Protein AF-A0A535LE20-F1 (afdb_monomer_lite)

Structure (mmCIF, N/CA/C/O backbone):
data_AF-A0A535LE20-F1
#
_entry.id   AF-A0A535LE20-F1
#
loop_
_atom_site.group_PDB
_atom_site.id
_atom_site.type_symbol
_atom_site.label_atom_id
_atom_site.label_alt_id
_atom_site.label_comp_id
_atom_site.label_asym_id
_atom_site.label_entity_id
_atom_site.label_seq_id
_atom_site.pdbx_PDB_ins_code
_atom_site.Cartn_x
_atom_site.Cartn_y
_atom_site.Cartn_z
_atom_site.occupancy
_atom_site.B_iso_or_equiv
_atom_site.auth_seq_id
_atom_site.auth_comp_id
_atom_site.auth_asym_id
_atom_site.auth_atom_id
_atom_site.pdbx_PDB_model_num
ATOM 1 N N . MET A 1 1 ? -88.426 9.313 170.757 1.00 38.84 1 MET A N 1
ATOM 2 C CA . MET A 1 1 ? -88.649 7.851 170.810 1.00 38.84 1 MET A CA 1
ATOM 3 C C . MET A 1 1 ? -88.582 7.301 169.389 1.00 38.84 1 MET A C 1
ATOM 5 O O . MET A 1 1 ? -89.099 7.958 168.497 1.00 38.84 1 MET A O 1
ATOM 9 N N . ARG A 1 2 ? -87.887 6.165 169.195 1.00 57.28 2 ARG A N 1
ATOM 10 C CA . ARG A 1 2 ? -87.874 5.323 167.970 1.00 57.28 2 ARG A CA 1
ATOM 11 C C . ARG A 1 2 ? -89.323 5.006 167.522 1.00 57.28 2 ARG A C 1
ATOM 13 O O . ARG A 1 2 ? -90.217 5.111 168.357 1.00 57.28 2 ARG A O 1
ATOM 20 N N . THR A 1 3 ? -89.623 4.626 166.268 1.00 53.16 3 THR A N 1
ATOM 21 C CA . THR A 1 3 ? -89.452 3.247 165.725 1.00 53.16 3 THR A CA 1
ATOM 22 C C . THR A 1 3 ? -89.874 3.190 164.221 1.00 53.16 3 THR A C 1
ATOM 24 O O . THR A 1 3 ? -90.905 3.757 163.885 1.00 53.16 3 THR A O 1
ATOM 27 N N . THR A 1 4 ? -89.050 2.529 163.369 1.00 54.44 4 THR A N 1
ATOM 28 C CA . THR A 1 4 ? -89.338 1.633 162.185 1.00 54.44 4 THR A CA 1
ATOM 29 C C . THR A 1 4 ? -90.244 2.081 161.010 1.00 54.44 4 THR A C 1
ATOM 31 O O . THR A 1 4 ? -91.417 2.341 161.226 1.00 54.44 4 THR A O 1
ATOM 34 N N . GLU A 1 5 ? -89.716 2.214 159.770 1.00 61.22 5 GLU A N 1
ATOM 35 C CA . GLU A 1 5 ? -89.730 1.247 158.610 1.00 61.22 5 GLU A CA 1
ATOM 36 C C . GLU A 1 5 ? -90.965 1.413 157.654 1.00 61.22 5 GLU A C 1
ATOM 38 O O . GLU A 1 5 ? -91.933 2.023 158.089 1.00 61.22 5 GLU A O 1
ATOM 43 N N . PRO A 1 6 ? -91.067 0.832 156.420 1.00 65.56 6 PRO A N 1
ATOM 44 C CA . PRO A 1 6 ? -90.104 0.701 155.298 1.00 65.56 6 PRO A CA 1
ATOM 45 C C . PRO A 1 6 ? -90.728 0.680 153.836 1.00 65.56 6 PRO A C 1
ATOM 47 O O . PRO A 1 6 ? -91.928 0.820 153.649 1.00 65.56 6 PRO A O 1
ATOM 50 N N . ILE A 1 7 ? -89.864 0.453 152.815 1.00 54.06 7 ILE A N 1
ATOM 51 C CA . ILE A 1 7 ? -89.982 -0.153 151.434 1.00 54.06 7 ILE A CA 1
ATOM 52 C C . ILE A 1 7 ? -91.018 0.292 150.361 1.00 54.06 7 ILE A C 1
ATOM 54 O O . ILE A 1 7 ? -92.209 0.060 150.510 1.00 54.06 7 ILE A O 1
ATOM 58 N N . HIS A 1 8 ? -90.495 0.660 149.170 1.00 47.12 8 HIS A N 1
ATOM 59 C CA . HIS A 1 8 ? -90.774 0.179 147.776 1.00 47.12 8 HIS A CA 1
ATOM 60 C C . HIS A 1 8 ? -90.546 1.357 146.807 1.00 47.12 8 HIS A C 1
ATOM 62 O O . HIS A 1 8 ? -91.098 2.424 147.008 1.00 47.12 8 HIS A O 1
ATOM 68 N N . GLY A 1 9 ? -89.711 1.339 145.767 1.00 53.16 9 GLY A N 1
ATOM 69 C CA . GLY A 1 9 ? -89.323 0.292 144.831 1.00 53.16 9 GLY A CA 1
ATOM 70 C C . GLY A 1 9 ? -89.733 0.782 143.439 1.00 53.16 9 GLY A C 1
ATOM 71 O O . GLY A 1 9 ? -90.920 0.969 143.227 1.00 53.16 9 GLY A O 1
ATOM 72 N N . TRP A 1 10 ? -88.804 0.982 142.494 1.00 47.50 10 TRP A N 1
ATOM 73 C CA . TRP A 1 10 ? -89.133 0.840 141.067 1.00 47.50 10 TRP A CA 1
ATOM 74 C C . TRP A 1 10 ? -87.910 0.700 140.155 1.00 47.50 10 TRP A C 1
ATOM 76 O O . TRP A 1 10 ? -87.046 1.566 140.045 1.00 47.50 10 TRP A O 1
ATOM 86 N N . ARG A 1 11 ? -87.881 -0.462 139.496 1.00 55.97 11 ARG A N 1
ATOM 87 C CA . ARG A 1 11 ? -87.013 -0.876 138.394 1.00 55.97 11 ARG A CA 1
ATOM 88 C C . ARG A 1 11 ? -87.606 -0.376 137.077 1.00 55.97 11 ARG A C 1
ATOM 90 O O . ARG A 1 11 ? -88.795 -0.552 136.852 1.00 55.97 11 ARG A O 1
ATOM 97 N N . GLY A 1 12 ? -86.735 0.022 136.147 1.00 55.25 12 GLY A N 1
ATOM 98 C CA . GLY A 1 12 ? -86.946 -0.275 134.726 1.00 55.25 12 GLY A CA 1
ATOM 99 C C . GLY A 1 12 ? -86.860 0.902 133.761 1.00 55.25 12 GLY A C 1
ATOM 100 O O . GLY A 1 12 ? -87.889 1.370 133.293 1.00 55.25 12 GLY A O 1
ATOM 101 N N . LYS A 1 13 ? -85.643 1.309 133.360 1.00 55.34 13 LYS A N 1
ATOM 102 C CA . LYS A 1 13 ? -85.443 2.041 132.090 1.00 55.34 13 LYS A CA 1
ATOM 103 C C . LYS A 1 13 ? -83.988 2.081 131.586 1.00 55.34 13 LYS A C 1
ATOM 105 O O . LYS A 1 13 ? -83.489 3.133 131.230 1.00 55.34 13 LYS A O 1
ATOM 110 N N . HIS A 1 14 ? -83.289 0.942 131.521 1.00 54.56 14 HIS A N 1
ATOM 111 C CA . HIS A 1 14 ? -81.917 0.897 130.961 1.00 54.56 14 HIS A CA 1
ATOM 112 C C . HIS A 1 14 ? -81.747 0.034 129.698 1.00 54.56 14 HIS A C 1
ATOM 114 O O . HIS A 1 14 ? -80.674 0.033 129.106 1.00 54.56 14 HIS A O 1
ATOM 120 N N . ARG A 1 15 ? -82.788 -0.671 129.227 1.00 57.47 15 ARG A N 1
ATOM 121 C CA . ARG A 1 15 ? -82.660 -1.613 128.095 1.00 57.47 15 ARG A CA 1
ATOM 122 C C . ARG A 1 15 ? -82.570 -0.952 126.713 1.00 57.47 15 ARG A C 1
ATOM 124 O O . ARG A 1 15 ? -81.945 -1.512 125.825 1.00 57.47 15 ARG A O 1
ATOM 131 N N . HIS A 1 16 ? -83.154 0.233 126.523 1.00 55.59 16 HIS A N 1
ATOM 132 C CA . HIS A 1 16 ? -83.147 0.905 125.213 1.00 55.59 16 HIS A CA 1
ATOM 133 C C . HIS A 1 16 ? -81.834 1.645 124.913 1.00 55.59 16 HIS A C 1
ATOM 135 O O . HIS A 1 16 ? -81.483 1.814 123.751 1.00 55.59 16 HIS A O 1
ATOM 141 N N . PHE A 1 17 ? -81.082 2.049 125.944 1.00 59.09 17 PHE A N 1
ATOM 142 C CA . PHE A 1 17 ? -79.843 2.814 125.765 1.00 59.09 17 PHE A CA 1
ATOM 143 C C . PHE A 1 17 ? -78.653 1.916 125.385 1.00 59.09 17 PHE A C 1
ATOM 145 O O . PHE A 1 17 ? -77.842 2.277 124.537 1.00 59.09 17 PHE A O 1
ATOM 152 N N . THR A 1 18 ? -78.579 0.703 125.943 1.00 63.75 18 THR A N 1
ATOM 153 C CA . THR A 1 18 ? -77.508 -0.261 125.635 1.00 63.75 18 THR A CA 1
ATOM 154 C C . THR A 1 18 ? -77.638 -0.868 124.235 1.00 63.75 18 THR A C 1
ATOM 156 O O . THR A 1 18 ? -76.626 -1.114 123.582 1.00 63.75 18 THR A O 1
ATOM 159 N N . LEU A 1 19 ? -78.867 -1.044 123.735 1.00 63.72 19 LEU A N 1
ATOM 160 C CA . LEU A 1 19 ? -79.122 -1.535 122.375 1.00 63.72 19 LEU A CA 1
ATOM 161 C C . LEU A 1 19 ? -78.643 -0.551 121.293 1.00 63.72 19 LEU A C 1
ATOM 163 O O . LEU A 1 19 ? -78.085 -0.981 120.287 1.00 63.72 19 LEU A O 1
ATOM 167 N N . SER A 1 20 ? -78.787 0.761 121.513 1.00 73.25 20 SER A N 1
ATOM 168 C CA . SER A 1 20 ? -78.329 1.776 120.552 1.00 73.25 20 SER A CA 1
ATOM 169 C C . SER A 1 20 ? -76.803 1.833 120.448 1.00 73.25 20 SER A C 1
ATOM 171 O O . SER A 1 20 ? -76.269 1.977 119.352 1.00 73.25 20 SER A O 1
ATOM 173 N N . ILE A 1 21 ? -76.091 1.698 121.571 1.00 75.00 21 ILE A N 1
ATOM 174 C CA . ILE A 1 21 ? -74.619 1.710 121.589 1.00 75.00 21 ILE A CA 1
ATOM 175 C C . ILE A 1 21 ? -74.068 0.459 120.893 1.00 75.00 21 ILE A C 1
ATOM 177 O O . ILE A 1 21 ? -73.129 0.551 120.104 1.00 75.00 21 ILE A O 1
ATOM 181 N N . MET A 1 22 ? -74.689 -0.702 121.121 1.00 76.88 22 MET A N 1
ATOM 182 C CA . MET A 1 22 ? -74.312 -1.937 120.432 1.00 76.88 22 MET A CA 1
ATOM 183 C C . MET A 1 22 ? -74.540 -1.846 118.921 1.00 76.88 22 MET A C 1
ATOM 185 O O . MET A 1 22 ? -73.688 -2.300 118.166 1.00 76.88 22 MET A O 1
ATOM 189 N N . ALA A 1 23 ? -75.621 -1.205 118.466 1.00 78.75 23 ALA A N 1
ATOM 190 C CA . ALA A 1 23 ? -75.869 -1.007 117.039 1.00 78.75 23 ALA A CA 1
ATOM 191 C C . ALA A 1 23 ? -74.793 -0.130 116.370 1.00 78.75 23 ALA A C 1
ATOM 193 O O . ALA A 1 23 ? -74.313 -0.474 115.292 1.00 78.75 23 ALA A O 1
ATOM 194 N N . VAL A 1 24 ? -74.351 0.952 117.022 1.00 82.19 24 VAL A N 1
ATOM 195 C CA . VAL A 1 24 ? -73.322 1.862 116.476 1.00 82.19 24 VAL A CA 1
ATOM 196 C C . VAL A 1 24 ? -71.963 1.174 116.305 1.00 82.19 24 VAL A C 1
ATOM 198 O O . VAL A 1 24 ? -71.226 1.517 115.387 1.00 82.19 24 VAL A O 1
ATOM 201 N N . VAL A 1 25 ? -71.639 0.183 117.141 1.00 83.88 25 VAL A N 1
ATOM 202 C CA . VAL A 1 25 ? -70.390 -0.593 117.029 1.00 83.88 25 VAL A CA 1
ATOM 203 C C . VAL A 1 25 ? -70.547 -1.792 116.089 1.00 83.88 25 VAL A C 1
ATOM 205 O O . VAL A 1 25 ? -69.640 -2.095 115.318 1.00 83.88 25 VAL A O 1
ATOM 208 N N . LEU A 1 26 ? -71.699 -2.465 116.107 1.00 85.62 26 LEU A N 1
ATOM 209 C CA . LEU A 1 26 ? -71.932 -3.655 115.289 1.00 85.62 26 LEU A CA 1
ATOM 210 C C . LEU A 1 26 ? -72.026 -3.316 113.795 1.00 85.62 26 LEU A C 1
ATOM 212 O O . LEU A 1 26 ? -71.475 -4.041 112.972 1.00 85.62 26 LEU A O 1
ATOM 216 N N . VAL A 1 27 ? -72.675 -2.205 113.433 1.00 86.12 27 VAL A N 1
ATOM 217 C CA . VAL A 1 27 ? -72.850 -1.787 112.031 1.00 86.12 27 VAL A CA 1
ATOM 218 C C . VAL A 1 27 ? -71.518 -1.616 111.279 1.00 86.12 27 VAL A C 1
ATOM 220 O O . VAL A 1 27 ? -71.372 -2.246 110.232 1.00 86.12 27 VAL A O 1
ATOM 223 N N . PRO A 1 28 ? -70.519 -0.846 111.761 1.00 82.44 28 PRO A N 1
ATOM 224 C CA . PRO A 1 28 ? -69.250 -0.698 111.051 1.00 82.44 28 PRO A CA 1
ATOM 225 C C . PRO A 1 28 ? -68.446 -2.001 111.016 1.00 82.44 28 PRO A C 1
ATOM 227 O O . PRO A 1 28 ? -67.781 -2.261 110.018 1.00 82.44 28 PRO A O 1
ATOM 230 N N . ILE A 1 29 ? -68.537 -2.847 112.050 1.00 86.69 29 ILE A N 1
ATOM 231 C CA . ILE A 1 29 ? -67.866 -4.157 112.068 1.00 86.69 29 ILE A CA 1
ATOM 232 C C . ILE A 1 29 ? -68.472 -5.087 111.014 1.00 86.69 29 ILE A C 1
ATOM 234 O O . ILE A 1 29 ? -67.732 -5.716 110.261 1.00 86.69 29 ILE A O 1
ATOM 238 N N . VAL A 1 30 ? -69.802 -5.150 110.917 1.00 85.62 30 VAL A N 1
ATOM 239 C CA . VAL A 1 30 ? -70.493 -5.947 109.892 1.00 85.62 30 VAL A CA 1
ATOM 240 C C . VAL A 1 30 ? -70.183 -5.408 108.497 1.00 85.62 30 VAL A C 1
ATOM 242 O O . VAL A 1 30 ? -69.918 -6.194 107.592 1.00 85.62 30 VAL A O 1
ATOM 245 N N . LEU A 1 31 ? -70.142 -4.086 108.320 1.00 83.38 31 LEU A N 1
ATOM 246 C CA . LEU A 1 31 ? -69.826 -3.457 107.036 1.00 83.38 31 LEU A CA 1
ATOM 247 C C . LEU A 1 31 ? -68.371 -3.721 106.611 1.00 83.38 31 LEU A C 1
ATOM 249 O O . LEU A 1 31 ? -68.117 -4.028 105.447 1.00 83.38 31 LEU A O 1
ATOM 253 N N . LEU A 1 32 ? -67.428 -3.694 107.558 1.00 82.19 32 LEU A N 1
ATOM 254 C CA . LEU A 1 32 ? -66.031 -4.069 107.333 1.00 82.19 32 LEU A CA 1
ATOM 255 C C . LEU A 1 32 ? -65.904 -5.564 106.996 1.00 82.19 32 LEU A C 1
ATOM 257 O O . LEU A 1 32 ? -65.233 -5.927 106.030 1.00 82.19 32 LEU A O 1
ATOM 261 N N . ALA A 1 33 ? -66.582 -6.435 107.747 1.00 81.88 33 ALA A N 1
ATOM 262 C CA . ALA A 1 33 ? -66.584 -7.873 107.497 1.00 81.88 33 ALA A CA 1
ATOM 263 C C . ALA A 1 33 ? -67.167 -8.206 106.115 1.00 81.88 33 ALA A C 1
ATOM 265 O O . ALA A 1 33 ? -66.604 -9.034 105.404 1.00 81.88 33 ALA A O 1
ATOM 266 N N . LEU A 1 34 ? -68.232 -7.520 105.690 1.00 79.19 34 LEU A N 1
ATOM 267 C CA . LEU A 1 34 ? -68.840 -7.703 104.370 1.00 79.19 34 LEU A CA 1
ATOM 268 C C . LEU A 1 34 ? -67.939 -7.196 103.229 1.00 79.19 34 LEU A C 1
ATOM 270 O O . LEU A 1 34 ? -68.019 -7.708 102.116 1.00 79.19 34 LEU A O 1
ATOM 274 N N . LEU A 1 35 ? -67.048 -6.237 103.503 1.00 75.88 35 LEU A N 1
ATOM 275 C CA . LEU A 1 35 ? -66.058 -5.748 102.540 1.00 75.88 35 LEU A CA 1
ATOM 276 C C . LEU A 1 35 ? -64.848 -6.694 102.400 1.00 75.88 35 LEU A C 1
ATOM 278 O O . LEU A 1 35 ? -64.281 -6.818 101.313 1.00 75.88 35 LEU A O 1
ATOM 282 N N . LEU A 1 36 ? -64.427 -7.346 103.492 1.00 75.50 36 LEU A N 1
ATOM 283 C CA . LEU A 1 36 ? -63.236 -8.208 103.521 1.00 75.50 36 LEU A CA 1
ATOM 284 C C . LEU A 1 36 ? -63.524 -9.698 103.275 1.00 75.50 36 LEU A C 1
ATOM 286 O O . LEU A 1 36 ? -62.719 -10.357 102.618 1.00 75.50 36 LEU A O 1
ATOM 290 N N . ALA A 1 37 ? -64.641 -10.242 103.766 1.00 75.88 37 ALA A N 1
ATOM 291 C CA . ALA A 1 37 ? -64.948 -11.673 103.660 1.00 75.88 37 ALA A CA 1
ATOM 292 C C . ALA A 1 37 ? -65.012 -12.196 102.208 1.00 75.88 37 ALA A C 1
ATOM 294 O O . ALA A 1 37 ? -64.424 -13.244 101.944 1.00 75.88 37 ALA A O 1
ATOM 295 N N . PRO A 1 38 ? -65.617 -11.482 101.236 1.00 70.69 38 PRO A N 1
ATOM 296 C CA . PRO A 1 38 ? -65.632 -11.928 99.842 1.00 70.69 38 PRO A CA 1
ATOM 297 C C . PRO A 1 38 ? -64.223 -11.983 99.235 1.00 70.69 38 PRO A C 1
ATOM 299 O O . PRO A 1 38 ? -63.895 -12.926 98.514 1.00 70.69 38 PRO A O 1
ATOM 302 N N . ARG A 1 39 ? -63.346 -11.032 99.603 1.00 64.38 39 ARG A N 1
ATOM 303 C CA . ARG A 1 39 ? -61.953 -10.993 99.127 1.00 64.38 39 ARG A CA 1
ATOM 304 C C . ARG A 1 39 ? -61.129 -12.194 99.592 1.00 64.38 39 ARG A C 1
ATOM 306 O O . ARG A 1 39 ? -60.305 -12.671 98.823 1.00 64.38 39 ARG A O 1
ATOM 313 N N . LEU A 1 40 ? -61.355 -12.697 100.808 1.00 65.75 40 LEU A N 1
ATOM 314 C CA . LEU A 1 40 ? -60.657 -13.885 101.329 1.00 65.75 40 LEU A CA 1
ATOM 315 C C . LEU A 1 40 ? -61.085 -15.183 100.626 1.00 65.75 40 LEU A C 1
ATOM 317 O O . LEU A 1 40 ? -60.293 -16.114 100.531 1.00 65.75 40 LEU A O 1
ATOM 321 N N . ILE A 1 41 ? -62.321 -15.235 100.121 1.00 66.94 41 ILE A N 1
ATOM 322 C CA . ILE A 1 41 ? -62.894 -16.399 99.421 1.00 66.94 41 ILE A CA 1
ATOM 323 C C . ILE A 1 41 ? -62.657 -16.303 97.894 1.00 66.94 41 ILE A C 1
ATOM 325 O O . ILE A 1 41 ? -63.032 -17.196 97.141 1.00 66.94 41 ILE A O 1
ATOM 329 N N . GLY A 1 42 ? -62.006 -15.236 97.410 1.00 61.25 42 GLY A N 1
ATOM 330 C CA . GLY A 1 42 ? -61.742 -15.021 95.980 1.00 61.25 42 GLY A CA 1
ATOM 331 C C . GLY A 1 42 ? -62.968 -14.571 95.175 1.00 61.25 42 GLY A C 1
ATOM 332 O O . GLY A 1 42 ? -62.935 -14.579 93.948 1.00 61.25 42 GLY A O 1
ATOM 333 N N . ILE A 1 43 ? -64.049 -14.161 95.847 1.00 63.72 43 ILE A N 1
ATOM 334 C CA . ILE A 1 43 ? -65.271 -13.652 95.217 1.00 63.72 43 ILE A CA 1
ATOM 335 C C . ILE A 1 43 ? -65.230 -12.122 95.294 1.00 63.72 43 ILE A C 1
ATOM 337 O O . ILE A 1 43 ? -65.406 -11.531 96.358 1.00 63.72 43 ILE A O 1
ATOM 341 N N . SER A 1 44 ? -64.983 -11.453 94.169 1.00 61.75 44 SER A N 1
ATOM 342 C CA . SER A 1 44 ? -65.046 -9.988 94.111 1.00 61.75 44 SER A CA 1
ATOM 343 C C . SER A 1 44 ? -66.503 -9.520 94.049 1.00 61.75 44 SER A C 1
ATOM 345 O O . SER A 1 44 ? -67.239 -9.907 93.147 1.00 61.75 44 SER A O 1
ATOM 347 N N . LEU A 1 45 ? -66.915 -8.646 94.976 1.00 61.84 45 LEU A N 1
ATOM 348 C CA . LEU A 1 45 ? -68.204 -7.935 94.902 1.00 61.84 45 LEU A CA 1
ATOM 349 C C . LEU A 1 45 ? -68.242 -6.887 93.778 1.00 61.84 45 LEU A C 1
ATOM 351 O O . LEU A 1 45 ? -69.308 -6.369 93.451 1.00 61.84 45 LEU A O 1
ATOM 355 N N . PHE A 1 46 ? -67.084 -6.548 93.210 1.00 61.38 46 PHE A N 1
ATOM 356 C CA . PHE A 1 46 ? -66.954 -5.557 92.153 1.00 61.38 46 PHE A CA 1
ATOM 357 C C . PHE A 1 46 ? -66.671 -6.250 90.816 1.00 61.38 46 PHE A C 1
ATOM 359 O O . PHE A 1 46 ? -65.828 -7.154 90.778 1.00 61.38 46 PHE A O 1
ATOM 366 N N . PRO A 1 47 ? -67.344 -5.840 89.725 1.00 59.41 47 PRO A N 1
ATOM 367 C CA . PRO A 1 47 ? -67.110 -6.401 88.404 1.00 59.41 47 PRO A CA 1
ATOM 368 C C . PRO A 1 47 ? -65.659 -6.171 87.971 1.00 59.41 47 PRO A C 1
ATOM 370 O O . PRO A 1 47 ? -65.070 -5.116 88.223 1.00 59.41 47 PRO A O 1
ATOM 373 N N . VAL A 1 48 ? -65.088 -7.178 87.315 1.00 56.84 48 VAL A N 1
ATOM 374 C CA . VAL A 1 48 ? -63.745 -7.130 86.729 1.00 56.84 48 VAL A CA 1
ATOM 375 C C . VAL A 1 48 ? -63.709 -5.979 85.715 1.00 56.84 48 VAL A C 1
ATOM 377 O O . VAL A 1 48 ? -64.522 -5.956 84.794 1.00 56.84 48 VAL A O 1
ATOM 380 N N . GLY A 1 49 ? -62.825 -4.994 85.910 1.00 56.62 49 GLY A N 1
ATOM 381 C CA . GLY A 1 49 ? -62.679 -3.849 84.995 1.00 56.62 49 GLY A CA 1
ATOM 382 C C . GLY A 1 49 ? -62.699 -2.452 85.628 1.00 56.62 49 GLY A C 1
ATOM 383 O O . GLY A 1 49 ? -62.490 -1.477 84.911 1.00 56.62 49 GLY A O 1
ATOM 384 N N . VAL A 1 50 ? -62.904 -2.313 86.946 1.00 58.06 50 VAL A N 1
ATOM 385 C CA . VAL A 1 50 ? -62.735 -1.013 87.627 1.00 58.06 50 VAL A CA 1
ATOM 386 C C . VAL A 1 50 ? -61.258 -0.836 88.024 1.00 58.06 50 VAL A C 1
ATOM 388 O O . VAL A 1 50 ? -60.776 -1.563 88.897 1.00 58.06 50 VAL A O 1
ATOM 391 N N . PRO A 1 51 ? -60.516 0.121 87.434 1.00 56.31 51 PRO A N 1
ATOM 392 C CA . PRO A 1 51 ? -59.049 0.178 87.508 1.00 56.31 51 PRO A CA 1
ATOM 393 C C . PRO A 1 51 ? -58.473 0.529 88.890 1.00 56.31 51 PRO A C 1
ATOM 395 O O . PRO A 1 51 ? -57.259 0.558 89.054 1.00 56.31 51 PRO A O 1
ATOM 398 N N . LEU A 1 52 ? -59.313 0.782 89.897 1.00 57.44 52 LEU A N 1
ATOM 399 C CA . LEU A 1 52 ? -58.862 1.115 91.249 1.00 57.44 52 LEU A CA 1
ATOM 400 C C . LEU A 1 52 ? -58.675 -0.111 92.158 1.00 57.44 52 LEU A C 1
ATOM 402 O O . LEU A 1 52 ? -57.935 -0.008 93.130 1.00 57.44 52 LEU A O 1
ATOM 406 N N . LEU A 1 53 ? -59.339 -1.249 91.895 1.00 56.44 53 LEU A N 1
ATOM 407 C CA . LEU A 1 53 ? -59.454 -2.347 92.876 1.00 56.44 53 LEU A CA 1
ATOM 408 C C . LEU A 1 53 ? -59.394 -3.769 92.276 1.00 56.44 53 LEU A C 1
ATOM 410 O O . LEU A 1 53 ? -60.001 -4.678 92.842 1.00 56.44 53 LEU A O 1
ATOM 414 N N . GLY A 1 54 ? -58.672 -3.984 91.170 1.00 53.94 54 GLY A N 1
ATOM 415 C CA . GLY A 1 54 ? -58.376 -5.346 90.687 1.00 53.94 54 GLY A CA 1
ATOM 416 C C . GLY A 1 54 ? -58.451 -5.563 89.177 1.00 53.94 54 GLY A C 1
ATOM 417 O O . GLY A 1 54 ? -59.035 -6.549 88.743 1.00 53.94 54 GLY A O 1
ATOM 418 N N . ALA A 1 55 ? -57.897 -4.657 88.371 1.00 61.59 55 ALA A N 1
ATOM 419 C CA . ALA A 1 55 ? -57.695 -4.938 86.951 1.00 61.59 55 ALA A CA 1
ATOM 420 C C . ALA A 1 55 ? -56.337 -5.629 86.741 1.00 61.59 55 ALA A C 1
ATOM 422 O O . ALA A 1 55 ? -55.331 -5.186 87.299 1.00 61.59 55 ALA A O 1
ATOM 423 N N . ASP A 1 56 ? -56.312 -6.683 85.925 1.00 61.09 56 ASP A N 1
ATOM 424 C CA . ASP A 1 56 ? -55.074 -7.338 85.504 1.00 61.09 56 ASP A CA 1
ATOM 425 C C . ASP A 1 56 ? -54.236 -6.368 84.648 1.00 61.09 56 ASP A C 1
ATOM 427 O O . ASP A 1 56 ? -54.759 -5.776 83.693 1.00 61.09 56 ASP A O 1
ATOM 431 N N . PRO A 1 57 ? -52.941 -6.164 84.955 1.00 63.56 57 PRO A N 1
ATOM 432 C CA . PRO A 1 57 ? -52.100 -5.259 84.186 1.00 63.56 57 PRO A CA 1
ATOM 433 C C . PRO A 1 57 ? -51.869 -5.845 82.790 1.00 63.56 57 PRO A C 1
ATOM 435 O O . PRO A 1 57 ? -51.084 -6.771 82.600 1.00 63.56 57 PRO A O 1
ATOM 438 N N . THR A 1 58 ? -52.559 -5.298 81.792 1.00 70.88 58 THR A N 1
ATOM 439 C CA . THR A 1 58 ? -52.384 -5.709 80.397 1.00 70.88 58 THR A CA 1
ATOM 440 C C . THR A 1 58 ? -51.226 -4.914 79.791 1.00 70.88 58 THR A C 1
ATOM 442 O O . THR A 1 58 ? -51.344 -3.711 79.567 1.00 70.88 58 THR A O 1
ATOM 445 N N . ALA A 1 59 ? -50.090 -5.570 79.539 1.00 74.06 59 ALA A N 1
ATOM 446 C CA . ALA A 1 59 ? -48.940 -4.974 78.861 1.00 74.06 59 ALA A CA 1
ATOM 447 C C . ALA A 1 59 ? -48.959 -5.342 77.371 1.00 74.06 59 ALA A C 1
ATOM 449 O O . ALA A 1 59 ? -48.987 -6.518 77.015 1.00 74.06 59 ALA A O 1
ATOM 450 N N . THR A 1 60 ? -48.936 -4.338 76.493 1.00 79.81 60 THR A N 1
ATOM 451 C CA . THR A 1 60 ? -48.839 -4.560 75.042 1.00 79.81 60 THR A CA 1
ATOM 452 C C . THR A 1 60 ? -47.372 -4.517 74.628 1.00 79.81 60 THR A C 1
ATOM 454 O O . THR A 1 60 ? -46.712 -3.495 74.805 1.00 79.81 60 THR A O 1
ATOM 457 N N . VAL A 1 61 ? -46.856 -5.623 74.083 1.00 76.31 61 VAL A N 1
ATOM 458 C CA . VAL A 1 61 ? -45.487 -5.710 73.551 1.00 76.31 61 VAL A CA 1
ATOM 459 C C . VAL A 1 61 ? -45.539 -5.561 72.036 1.00 76.31 61 VAL A C 1
ATOM 461 O O . VAL A 1 61 ? -46.049 -6.435 71.337 1.00 76.31 61 VAL A O 1
ATOM 464 N N . THR A 1 62 ? -44.997 -4.459 71.522 1.00 82.81 62 THR A N 1
ATOM 465 C CA . THR A 1 62 ? -44.892 -4.222 70.07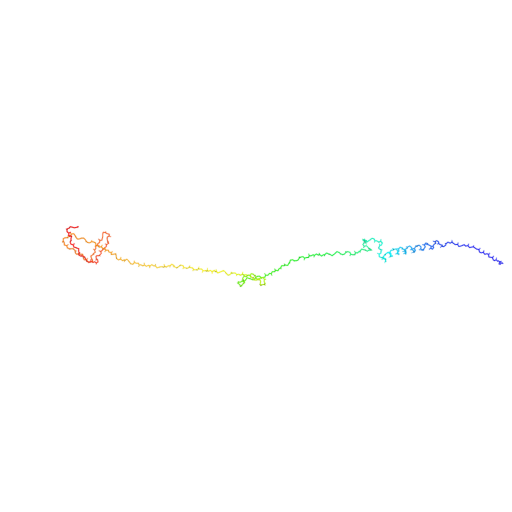8 1.00 82.81 62 THR A CA 1
ATOM 466 C C . THR A 1 62 ? -43.538 -4.711 69.576 1.00 82.81 62 THR A C 1
ATOM 468 O O . THR A 1 62 ? -42.501 -4.166 69.951 1.00 82.81 62 THR A O 1
ATOM 471 N N . ILE A 1 63 ? -43.542 -5.728 68.713 1.00 81.50 63 ILE A N 1
ATOM 472 C CA . ILE A 1 63 ? -42.345 -6.213 68.017 1.00 81.50 63 ILE A CA 1
ATOM 473 C C . ILE A 1 63 ? -42.339 -5.598 66.620 1.00 81.50 63 ILE A C 1
ATOM 475 O O . ILE A 1 63 ? -43.162 -5.954 65.779 1.00 81.50 63 ILE A O 1
ATOM 479 N N . THR A 1 64 ? -41.402 -4.686 66.369 1.00 84.12 64 THR A N 1
ATOM 480 C CA . THR A 1 64 ? -41.218 -4.089 65.043 1.00 84.12 64 THR A CA 1
ATOM 481 C C . THR A 1 64 ? -40.069 -4.799 64.327 1.00 84.12 64 THR A C 1
ATOM 483 O O . THR A 1 64 ? -38.920 -4.653 64.750 1.00 84.12 64 THR A O 1
ATOM 486 N N . PRO A 1 65 ? -40.324 -5.565 63.251 1.00 76.94 65 PRO A N 1
ATOM 487 C CA . PRO A 1 65 ? -39.253 -6.159 62.467 1.00 76.94 65 PRO A CA 1
ATOM 488 C C . PRO A 1 65 ? -38.519 -5.062 61.691 1.00 76.94 65 PRO A C 1
ATOM 490 O O . PRO A 1 65 ? -39.115 -4.337 60.895 1.00 76.94 65 PRO A O 1
ATOM 493 N N . GLN A 1 66 ? -37.212 -4.942 61.914 1.00 80.44 66 GLN A N 1
ATOM 494 C CA . GLN A 1 66 ? -36.359 -4.038 61.153 1.00 80.44 66 GLN A CA 1
ATOM 495 C C . GLN A 1 66 ? -35.618 -4.834 60.075 1.00 80.44 66 GLN A C 1
ATOM 497 O O . GLN A 1 66 ? -34.752 -5.651 60.380 1.00 80.44 66 GLN A O 1
ATOM 502 N N . ALA A 1 67 ? -35.943 -4.587 58.807 1.00 80.50 67 ALA A N 1
ATOM 503 C CA . ALA A 1 67 ? -35.156 -5.088 57.687 1.00 80.50 67 ALA A CA 1
ATOM 504 C C . ALA A 1 67 ? -33.999 -4.118 57.414 1.00 80.50 67 ALA A C 1
ATOM 506 O O . ALA A 1 67 ? -34.216 -2.921 57.219 1.00 80.50 67 ALA A O 1
ATOM 507 N N . LYS A 1 68 ? -32.766 -4.628 57.398 1.00 81.94 68 LYS A N 1
ATOM 508 C CA . LYS A 1 68 ? -31.578 -3.864 57.005 1.00 81.94 68 LYS A CA 1
ATOM 509 C C . LYS A 1 68 ? -31.050 -4.411 55.685 1.00 81.94 68 LYS A C 1
ATOM 511 O O . LYS A 1 68 ? -30.944 -5.622 55.520 1.00 81.94 68 LYS A O 1
ATOM 516 N N . HIS A 1 69 ? -30.711 -3.517 54.761 1.00 80.69 69 HIS A N 1
ATOM 517 C CA . HIS A 1 69 ? -30.074 -3.899 53.506 1.00 80.69 69 HIS A CA 1
ATOM 518 C C . HIS A 1 69 ? -28.623 -4.314 53.778 1.00 80.69 69 HIS A C 1
ATOM 520 O O . HIS A 1 69 ? -27.857 -3.540 54.359 1.00 80.69 69 HIS A O 1
ATOM 526 N N . LEU A 1 70 ? -28.260 -5.530 53.377 1.00 83.62 70 LEU A N 1
ATOM 527 C CA . LEU A 1 70 ? -26.880 -6.001 53.362 1.00 83.62 70 LEU A CA 1
ATOM 528 C C . LEU A 1 70 ? -26.358 -5.856 51.931 1.00 83.62 70 LEU A C 1
ATOM 530 O O . LEU A 1 70 ? -26.935 -6.422 51.006 1.00 83.62 70 LEU A O 1
ATOM 534 N N . SER A 1 71 ? -25.298 -5.071 51.760 1.00 83.75 71 SER A N 1
ATOM 535 C CA . SER A 1 71 ? -24.608 -4.899 50.481 1.00 83.75 71 SER A CA 1
ATOM 536 C C . SER A 1 71 ? -23.138 -5.227 50.677 1.00 83.75 71 SER A C 1
ATOM 538 O O . SER A 1 71 ? -22.487 -4.592 51.504 1.00 83.75 71 SER A O 1
ATOM 540 N N . ASP A 1 72 ? -22.625 -6.161 49.882 1.00 82.19 72 ASP A N 1
ATOM 541 C CA . ASP A 1 72 ? -21.210 -6.516 49.862 1.00 82.19 72 ASP A CA 1
ATOM 542 C C . ASP A 1 72 ? -20.559 -6.036 48.561 1.00 82.19 72 ASP A C 1
ATOM 544 O O . ASP A 1 72 ? -21.144 -6.134 47.480 1.00 82.19 72 ASP A O 1
ATOM 548 N N . THR A 1 73 ? -19.323 -5.550 48.664 1.00 84.88 73 THR A N 1
ATOM 549 C CA . THR A 1 73 ? -18.492 -5.169 47.516 1.00 84.88 73 THR A CA 1
ATOM 550 C C . THR A 1 73 ? -17.372 -6.187 47.355 1.00 84.88 73 THR A C 1
ATOM 552 O O . THR A 1 73 ? -16.630 -6.456 48.301 1.00 84.88 73 THR A O 1
ATOM 555 N N . TYR A 1 74 ? -17.208 -6.726 46.148 1.00 81.44 74 TYR A N 1
ATOM 556 C CA . TYR A 1 74 ? -16.161 -7.696 45.840 1.00 81.44 74 TYR A CA 1
ATOM 557 C C . TYR A 1 74 ? -15.253 -7.189 44.720 1.00 81.44 74 TYR A C 1
ATOM 559 O O . TYR A 1 74 ? -15.719 -6.622 43.734 1.00 81.44 74 TYR A O 1
ATOM 567 N N . ILE A 1 75 ? -13.949 -7.419 44.871 1.00 86.38 75 ILE A N 1
ATOM 568 C CA . ILE A 1 75 ? -12.962 -7.198 43.812 1.00 86.38 75 ILE A CA 1
ATOM 569 C C . ILE A 1 75 ? -12.981 -8.431 42.906 1.00 86.38 75 ILE A C 1
ATOM 571 O O . ILE A 1 75 ? -12.851 -9.553 43.399 1.00 86.38 75 ILE A O 1
ATOM 575 N N . LEU A 1 76 ? -13.174 -8.208 41.606 1.00 89.31 76 LEU A N 1
ATOM 576 C CA . LEU A 1 76 ? -13.123 -9.237 40.570 1.00 89.31 76 LEU A CA 1
ATOM 577 C C . LEU A 1 76 ? -11.820 -9.086 39.787 1.00 89.31 76 LEU A C 1
ATOM 579 O O . LEU A 1 76 ? -11.480 -7.976 39.370 1.00 89.31 76 LEU A O 1
ATOM 583 N N . THR A 1 77 ? -11.120 -10.193 39.562 1.00 89.88 77 THR A N 1
ATOM 584 C CA . THR A 1 77 ? -9.827 -10.199 38.871 1.00 89.88 77 THR A CA 1
ATOM 585 C C . THR A 1 77 ? -9.979 -10.792 37.475 1.00 89.88 77 THR A C 1
ATOM 587 O O . THR A 1 77 ? -10.550 -11.862 37.286 1.00 89.88 77 THR A O 1
ATOM 590 N N . ALA A 1 78 ? -9.461 -10.093 36.471 1.00 88.69 78 ALA A N 1
ATOM 591 C CA . ALA A 1 78 ? -9.459 -10.567 35.094 1.00 88.69 78 ALA A CA 1
ATOM 592 C C . ALA A 1 78 ? -8.207 -11.428 34.857 1.00 88.69 78 ALA A C 1
ATOM 594 O O . ALA A 1 78 ? -7.094 -10.934 35.038 1.00 88.69 78 ALA A O 1
ATOM 595 N N . SER A 1 79 ? -8.366 -12.684 34.438 1.00 88.94 79 SER A N 1
ATOM 596 C CA . SER A 1 79 ? -7.249 -13.616 34.224 1.00 88.94 79 SER A CA 1
ATOM 597 C C . SER A 1 79 ? -7.348 -14.299 32.863 1.00 88.94 79 SER A C 1
ATOM 599 O O . SER A 1 79 ? -8.416 -14.733 32.440 1.00 88.94 79 SER A O 1
ATOM 601 N N . SER A 1 80 ? -6.236 -14.387 32.131 1.00 86.25 80 SER A N 1
ATOM 602 C CA . SER A 1 80 ? -6.153 -15.153 30.873 1.00 86.25 80 SER A CA 1
ATOM 603 C C . SER A 1 80 ? -5.912 -16.648 31.104 1.00 86.25 80 SER A C 1
ATOM 605 O O . SER A 1 80 ? -5.984 -17.432 30.160 1.00 86.25 80 SER A O 1
ATOM 607 N N . GLN A 1 81 ? -5.619 -17.047 32.346 1.00 86.81 81 GLN A N 1
ATOM 608 C CA . GLN A 1 81 ? -5.348 -18.436 32.727 1.00 86.81 81 GLN A CA 1
ATOM 609 C C . GLN A 1 81 ? -6.632 -19.225 33.013 1.00 86.81 81 GLN A C 1
ATOM 611 O O . GLN A 1 81 ? -6.631 -20.454 32.976 1.00 86.81 81 GLN A O 1
ATOM 616 N N . VAL A 1 82 ? -7.734 -18.523 33.275 1.00 85.94 82 VAL A N 1
ATOM 617 C CA . VAL A 1 82 ? -9.029 -19.114 33.602 1.00 85.94 82 VAL A CA 1
ATOM 618 C C . VAL A 1 82 ? -9.907 -19.144 32.355 1.00 85.94 82 VAL A C 1
ATOM 620 O O . VAL A 1 82 ? -10.040 -18.145 31.656 1.00 85.94 82 VAL A O 1
ATOM 623 N N . SER A 1 83 ? -10.520 -20.295 32.063 1.00 85.62 83 SER A N 1
ATOM 624 C CA . SER A 1 83 ? -11.377 -20.481 30.878 1.00 85.62 83 SER A CA 1
ATOM 625 C C . SER A 1 83 ? -12.869 -20.238 31.153 1.00 85.62 83 SER A C 1
ATOM 627 O O . SER A 1 83 ? -13.628 -19.978 30.219 1.00 85.62 83 SER A O 1
ATOM 629 N N . LYS A 1 84 ? -13.306 -20.301 32.417 1.00 88.81 84 LYS A N 1
ATOM 630 C CA . LYS A 1 84 ? -14.697 -20.084 32.850 1.00 88.81 84 LYS A CA 1
ATOM 631 C C . LYS A 1 84 ? -14.719 -19.276 34.147 1.00 88.81 84 LYS A C 1
ATOM 633 O O . LYS A 1 84 ? -13.849 -19.526 34.968 1.00 88.81 84 LYS A O 1
ATOM 638 N N . PRO A 1 85 ? -15.696 -18.378 34.363 1.00 88.88 85 PRO A N 1
ATOM 639 C CA . PRO A 1 85 ? -15.781 -17.609 35.600 1.00 88.88 85 PRO A CA 1
ATOM 640 C C . PRO A 1 85 ? -15.737 -18.512 36.836 1.00 88.88 85 PRO A C 1
ATOM 642 O O . PRO A 1 85 ? -16.531 -19.450 36.943 1.00 88.88 85 PRO A O 1
ATOM 645 N N . ASP A 1 86 ? -14.818 -18.219 37.749 1.00 86.88 86 ASP A N 1
ATOM 646 C CA . ASP A 1 86 ? -14.684 -18.916 39.022 1.00 86.88 86 ASP A CA 1
ATOM 647 C C . ASP A 1 86 ? -15.183 -18.003 40.147 1.00 86.88 86 ASP A C 1
ATOM 649 O O . ASP A 1 86 ? -14.602 -16.964 40.462 1.00 86.88 86 ASP A O 1
ATOM 653 N N . MET A 1 87 ? -16.300 -18.405 40.751 1.00 83.81 87 MET A N 1
ATOM 654 C CA . MET A 1 87 ? -16.958 -17.660 41.824 1.00 83.81 87 MET A CA 1
ATOM 655 C C . MET A 1 87 ? -16.216 -17.762 43.164 1.00 83.81 87 MET A C 1
ATOM 657 O O . MET A 1 87 ? -16.416 -16.912 44.032 1.00 83.81 87 MET A O 1
ATOM 661 N N . THR A 1 88 ? -15.374 -18.781 43.354 1.00 86.12 88 THR A N 1
ATOM 662 C CA . THR A 1 88 ? -14.599 -18.980 44.586 1.00 86.12 88 THR A CA 1
ATOM 663 C C . THR A 1 88 ? -13.369 -18.082 44.599 1.00 86.12 88 THR A C 1
ATOM 665 O O . THR A 1 88 ? -13.106 -17.413 45.598 1.00 86.12 88 THR A O 1
ATOM 668 N N . THR A 1 89 ? -12.645 -18.025 43.482 1.00 87.19 89 THR A N 1
ATOM 669 C CA . THR A 1 89 ? -11.444 -17.183 43.331 1.00 87.19 89 THR A CA 1
ATOM 670 C C . THR A 1 89 ? -11.751 -15.774 42.822 1.00 87.19 89 THR A C 1
ATOM 672 O O . THR A 1 89 ? -10.895 -14.896 42.906 1.00 87.19 89 THR A O 1
ATOM 675 N N . ARG A 1 90 ? -12.995 -15.522 42.385 1.00 88.38 90 ARG A N 1
ATOM 676 C CA . ARG A 1 90 ? -13.471 -14.243 41.824 1.00 88.38 90 ARG A CA 1
ATOM 677 C C . ARG A 1 90 ? -12.729 -13.850 40.546 1.00 88.38 90 ARG A C 1
ATOM 679 O O . ARG A 1 90 ? -12.517 -12.664 40.281 1.00 88.38 90 ARG A O 1
ATOM 686 N N . GLU A 1 91 ? -12.360 -14.850 39.752 1.00 90.06 91 GLU A N 1
ATOM 687 C CA . GLU A 1 91 ? -11.650 -14.668 38.492 1.00 90.06 91 GLU A CA 1
ATOM 688 C C . GLU A 1 91 ? -12.568 -14.840 37.280 1.00 90.06 91 GLU A C 1
ATOM 690 O O . GLU A 1 91 ? -13.422 -15.730 37.240 1.00 90.06 91 GLU A O 1
ATOM 695 N N . PHE A 1 92 ? -12.378 -14.001 36.260 1.00 91.69 92 PHE A N 1
ATOM 696 C CA . PHE A 1 92 ? -13.093 -14.109 34.988 1.00 91.69 92 PHE A CA 1
ATOM 697 C C . PHE A 1 92 ? -12.134 -14.165 33.788 1.00 91.69 92 PHE A C 1
ATOM 699 O O . PHE A 1 92 ? -11.070 -13.539 33.819 1.00 91.69 92 PHE A O 1
ATOM 706 N N . PRO A 1 93 ? -12.502 -14.904 32.721 1.00 91.50 93 PRO A N 1
ATOM 707 C CA . PRO A 1 93 ? -11.638 -15.131 31.567 1.00 91.50 93 PRO A CA 1
ATOM 708 C C . PRO A 1 93 ? -11.356 -13.843 30.785 1.00 91.50 93 PRO A C 1
ATOM 710 O O . PRO A 1 93 ? -12.267 -13.066 30.491 1.00 91.50 93 PRO A O 1
ATOM 713 N N . THR A 1 94 ? -10.106 -13.665 30.355 1.00 90.06 94 THR A N 1
ATOM 714 C CA . THR A 1 94 ? -9.705 -12.651 29.364 1.00 90.06 94 THR A CA 1
ATOM 715 C C . THR A 1 94 ? -9.187 -13.303 28.086 1.00 90.06 94 THR A C 1
ATOM 717 O O . THR A 1 94 ? -8.684 -14.426 28.099 1.00 90.06 94 THR A O 1
ATOM 720 N N . ARG A 1 95 ? -9.302 -12.596 26.954 1.00 85.19 95 ARG A N 1
ATOM 721 C CA . ARG A 1 95 ? -8.806 -13.059 25.651 1.00 85.19 95 ARG A CA 1
ATOM 722 C C . ARG A 1 95 ? -7.801 -12.067 25.082 1.00 85.19 95 ARG A C 1
ATOM 724 O O . ARG A 1 95 ? -8.107 -10.888 24.942 1.00 85.19 95 ARG A O 1
ATOM 731 N N . LEU A 1 96 ? -6.639 -12.572 24.678 1.00 81.1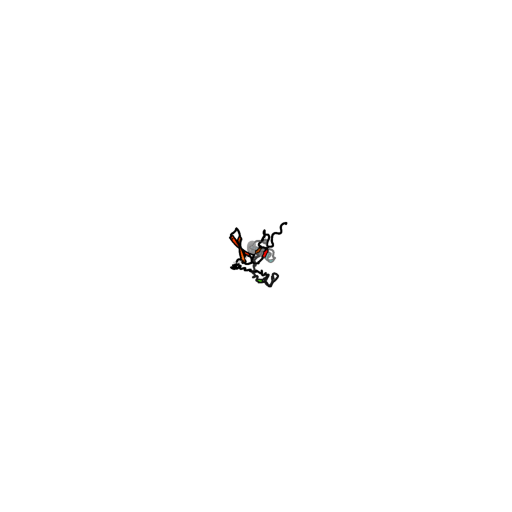9 96 LEU A N 1
ATOM 732 C CA . LEU A 1 96 ? -5.670 -11.806 23.900 1.00 81.19 96 LEU A CA 1
ATOM 733 C C . LEU A 1 96 ? -6.138 -11.715 22.444 1.00 81.19 96 LEU A C 1
ATOM 735 O O . LEU A 1 96 ? -6.479 -12.722 21.821 1.00 81.19 96 LEU A O 1
ATOM 739 N N . VAL A 1 97 ? -6.161 -10.499 21.905 1.00 82.31 97 VAL A N 1
ATOM 740 C CA . VAL A 1 97 ? -6.452 -10.244 2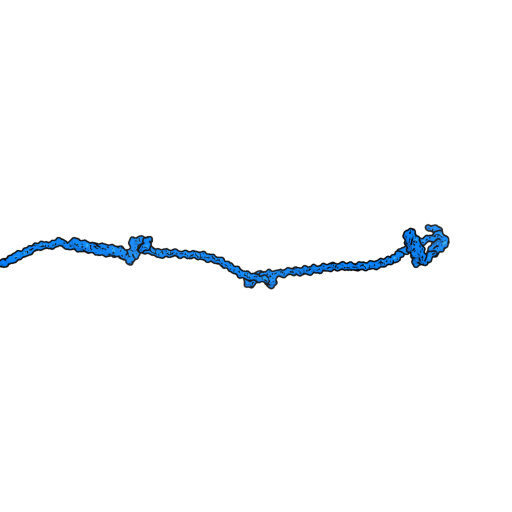0.493 1.00 82.31 97 VAL A CA 1
ATOM 741 C C . VAL A 1 97 ? -5.118 -9.961 19.798 1.00 82.31 97 VAL A C 1
ATOM 743 O O . VAL A 1 97 ? -4.512 -8.930 20.086 1.00 82.31 97 VAL A O 1
ATOM 746 N N . PRO A 1 98 ? -4.616 -10.858 18.929 1.00 80.94 98 PRO A N 1
ATOM 747 C CA . PRO A 1 98 ? -3.386 -10.597 18.194 1.00 80.94 98 PRO A CA 1
ATOM 748 C C . PRO A 1 98 ? -3.627 -9.486 17.165 1.00 80.94 98 PRO A C 1
ATOM 750 O O . PRO A 1 98 ? -4.580 -9.549 16.389 1.00 80.94 98 PRO A O 1
ATOM 753 N N . GLY A 1 99 ? -2.763 -8.472 17.165 1.00 81.81 99 GLY A N 1
ATOM 754 C CA . GLY A 1 99 ? -2.738 -7.409 16.163 1.00 81.81 99 GLY A CA 1
ATOM 755 C C . GLY A 1 99 ? -1.423 -7.446 15.394 1.00 81.81 99 GLY A C 1
ATOM 756 O O . GLY A 1 99 ? -0.359 -7.568 15.998 1.00 81.81 99 GLY A O 1
ATOM 757 N N . SER A 1 100 ? -1.486 -7.345 14.069 1.00 81.38 100 SER A N 1
ATOM 758 C CA . SER A 1 100 ? -0.308 -7.213 13.208 1.00 81.38 100 SER A CA 1
ATOM 759 C C . SER A 1 100 ? -0.207 -5.785 12.679 1.00 81.38 100 SER A C 1
ATOM 761 O O . SER A 1 100 ? -1.165 -5.278 12.096 1.00 81.38 100 SER A O 1
ATOM 763 N N . LEU A 1 101 ? 0.958 -5.159 12.837 1.00 77.38 101 LEU A N 1
ATOM 764 C CA . LEU A 1 101 ? 1.294 -3.890 12.194 1.00 77.38 101 LEU A CA 1
ATOM 765 C C . LEU A 1 101 ? 2.095 -4.195 10.928 1.00 77.38 101 LEU A C 1
ATOM 767 O O . LEU A 1 101 ? 3.134 -4.846 10.997 1.00 77.38 101 LEU A O 1
ATOM 771 N N . THR A 1 102 ? 1.591 -3.757 9.776 1.00 75.88 102 THR A N 1
ATOM 772 C CA . THR A 1 102 ? 2.306 -3.850 8.497 1.00 75.88 102 THR A CA 1
ATOM 773 C C . THR A 1 102 ? 2.767 -2.452 8.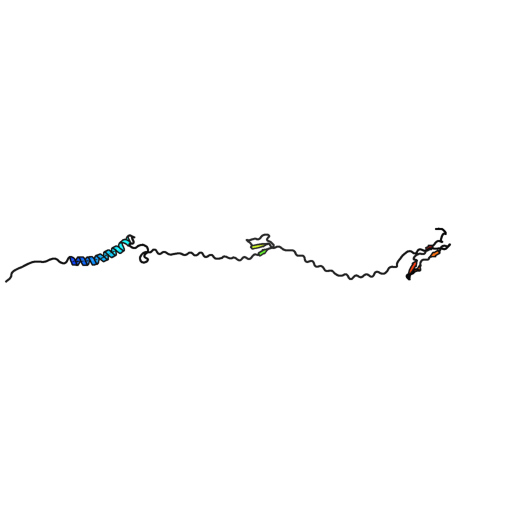118 1.00 75.88 102 THR A C 1
ATOM 775 O O . THR A 1 102 ? 1.933 -1.568 7.938 1.00 75.88 102 THR A O 1
ATOM 778 N N . ASP A 1 103 ? 4.080 -2.259 8.019 1.00 75.00 103 ASP A N 1
ATOM 779 C CA . ASP A 1 103 ? 4.687 -1.035 7.498 1.00 75.00 103 ASP A CA 1
ATOM 780 C C . ASP A 1 103 ? 5.224 -1.311 6.090 1.00 75.00 103 ASP A C 1
ATOM 782 O O . ASP A 1 103 ? 5.871 -2.333 5.848 1.00 75.00 103 ASP A O 1
ATOM 786 N N . SER A 1 104 ? 4.922 -0.426 5.143 1.00 79.19 104 SER A N 1
ATOM 787 C CA . SER A 1 104 ? 5.347 -0.563 3.751 1.00 79.19 104 SER A CA 1
ATOM 788 C C . SER A 1 104 ? 5.928 0.753 3.270 1.00 79.19 104 SER A C 1
ATOM 790 O O . SER A 1 104 ? 5.274 1.795 3.349 1.00 79.19 104 SER A O 1
ATOM 792 N N . ARG A 1 105 ? 7.140 0.703 2.717 1.00 73.56 105 ARG A N 1
ATOM 793 C CA . ARG A 1 105 ? 7.821 1.876 2.175 1.00 73.56 105 ARG A CA 1
ATOM 794 C C . ARG A 1 105 ? 8.151 1.648 0.711 1.00 73.56 105 ARG A C 1
ATOM 796 O O . ARG A 1 105 ? 8.897 0.738 0.369 1.00 73.56 105 ARG A O 1
ATOM 803 N N . THR A 1 106 ? 7.604 2.502 -0.146 1.00 76.62 106 THR A N 1
ATOM 804 C CA . THR A 1 106 ? 7.943 2.526 -1.571 1.00 76.62 106 THR A CA 1
ATOM 805 C C . THR A 1 106 ? 9.098 3.499 -1.775 1.00 76.62 106 THR A C 1
ATOM 807 O O . THR A 1 106 ? 8.999 4.663 -1.386 1.00 76.62 106 THR A O 1
ATOM 810 N N . VAL A 1 107 ? 10.204 3.026 -2.353 1.00 75.56 107 VAL A N 1
ATOM 811 C CA . VAL A 1 107 ? 11.364 3.860 -2.696 1.00 75.56 107 VAL A CA 1
ATOM 812 C C . VAL A 1 107 ? 11.369 4.074 -4.212 1.00 75.56 107 VAL A C 1
ATOM 814 O O . VAL A 1 107 ? 11.427 3.087 -4.946 1.00 75.56 107 VAL A O 1
ATOM 817 N N . PRO A 1 108 ? 11.300 5.321 -4.709 1.00 74.06 108 PRO A N 1
ATOM 818 C CA . PRO A 1 108 ? 11.385 5.582 -6.140 1.00 74.06 108 PRO A CA 1
ATOM 819 C C . PRO A 1 108 ? 12.800 5.279 -6.651 1.00 74.06 108 PRO A C 1
ATOM 821 O O . PRO A 1 108 ? 13.788 5.769 -6.106 1.00 74.06 108 PRO A O 1
ATOM 824 N N . THR A 1 109 ? 12.906 4.477 -7.710 1.00 73.81 109 THR A N 1
ATOM 825 C CA . THR A 1 109 ? 14.178 4.191 -8.387 1.00 73.81 109 THR A CA 1
ATOM 826 C C . THR A 1 109 ? 14.479 5.271 -9.426 1.00 73.81 109 THR A C 1
ATOM 828 O O . THR A 1 109 ? 13.637 5.553 -10.273 1.00 73.81 109 THR A O 1
ATOM 831 N N . SER A 1 110 ? 15.683 5.847 -9.403 1.00 77.00 110 SER A N 1
ATOM 832 C CA . SER A 1 110 ? 16.117 6.948 -10.285 1.00 77.0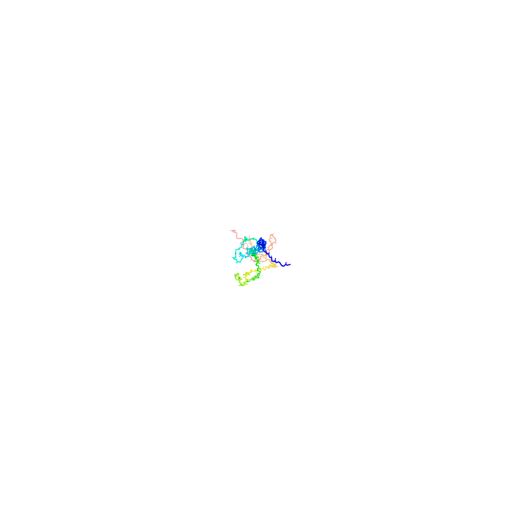0 110 SER A CA 1
ATOM 833 C C . SER A 1 110 ? 16.908 6.500 -11.524 1.00 77.00 110 SER A C 1
ATOM 835 O O . SER A 1 110 ? 17.663 7.282 -12.099 1.00 77.00 110 SER A O 1
ATOM 837 N N . GLY A 1 111 ? 16.776 5.240 -11.943 1.00 75.19 111 GLY A N 1
ATOM 838 C CA . GLY A 1 111 ? 17.542 4.713 -13.071 1.00 75.19 111 GLY A CA 1
ATOM 839 C C . GLY A 1 111 ? 17.092 5.311 -14.404 1.00 75.19 111 GLY A C 1
ATOM 840 O O . GLY A 1 111 ? 15.986 5.033 -14.859 1.00 75.19 111 GLY A O 1
ATOM 841 N N . SER A 1 112 ? 17.965 6.074 -15.060 1.00 75.44 112 SER A N 1
ATOM 842 C CA . SER A 1 112 ? 17.880 6.353 -16.494 1.00 75.44 112 SER A CA 1
ATOM 843 C C . SER A 1 112 ? 19.061 5.687 -17.201 1.00 75.44 112 SER A C 1
ATOM 845 O O . SER A 1 112 ? 20.195 5.726 -16.724 1.00 75.44 112 SER A O 1
ATOM 847 N N . ALA A 1 113 ? 18.789 5.028 -18.326 1.00 73.19 113 ALA A N 1
ATOM 848 C CA . ALA A 1 113 ? 19.804 4.405 -19.165 1.00 73.19 113 ALA A CA 1
ATOM 849 C C . ALA A 1 113 ? 19.801 5.088 -20.533 1.00 73.19 113 ALA A C 1
ATOM 851 O O . ALA A 1 113 ? 18.754 5.232 -21.164 1.00 73.19 113 ALA A O 1
ATOM 852 N N . PHE A 1 114 ? 20.977 5.515 -20.983 1.00 79.38 114 PHE A N 1
ATOM 853 C CA . PHE A 1 114 ? 21.168 6.020 -22.335 1.00 79.38 114 PHE A CA 1
ATOM 854 C C . PHE A 1 114 ? 21.374 4.837 -23.285 1.00 79.38 114 PHE A C 1
ATOM 856 O O . PHE A 1 114 ? 22.287 4.036 -23.087 1.00 79.38 114 PHE A O 1
ATOM 863 N N . VAL A 1 115 ? 20.530 4.724 -24.311 1.00 82.12 115 VAL A N 1
ATOM 864 C CA . VAL A 1 115 ? 20.686 3.729 -25.378 1.00 82.12 115 VAL A CA 1
ATOM 865 C C . VAL A 1 115 ? 21.247 4.438 -26.601 1.00 82.12 115 VAL A C 1
ATOM 867 O O . VAL A 1 115 ? 20.571 5.266 -27.210 1.00 82.12 115 VAL A O 1
ATOM 870 N N . SER A 1 116 ? 22.489 4.122 -26.959 1.00 85.31 116 SER A N 1
ATOM 871 C CA . SER A 1 116 ? 23.110 4.642 -28.176 1.00 85.31 116 SER A CA 1
ATOM 872 C C . SER A 1 116 ? 22.347 4.169 -29.415 1.00 85.31 116 SER A C 1
ATOM 874 O O . SER A 1 116 ? 21.975 2.999 -29.516 1.00 85.31 116 SER A O 1
ATOM 876 N N . GLY A 1 117 ? 22.149 5.066 -30.382 1.00 83.69 117 GLY A N 1
ATOM 877 C CA . GLY A 1 117 ? 21.606 4.695 -31.687 1.00 83.69 117 GLY A CA 1
ATOM 878 C C . GLY A 1 117 ? 22.520 3.697 -32.405 1.00 83.69 117 GLY A C 1
ATOM 879 O O . GLY A 1 117 ? 23.742 3.834 -32.380 1.00 83.69 117 GLY A O 1
ATOM 880 N N . VAL A 1 118 ? 21.924 2.695 -33.050 1.00 86.81 118 VAL A N 1
ATOM 881 C CA . VAL A 1 118 ? 22.634 1.708 -33.876 1.00 86.81 118 VAL A CA 1
ATOM 882 C C . VAL A 1 118 ? 22.394 2.031 -35.350 1.00 86.81 118 VAL A C 1
ATOM 884 O O . VAL A 1 118 ? 21.314 2.481 -35.728 1.00 86.81 118 VAL A O 1
ATOM 887 N N . GLN A 1 119 ? 23.400 1.802 -36.194 1.00 87.00 119 GLN A N 1
ATOM 888 C CA . GLN A 1 119 ? 23.275 1.994 -37.637 1.00 87.00 119 GLN A CA 1
ATOM 889 C C . GLN A 1 119 ? 22.221 1.043 -38.230 1.00 87.00 119 GLN A C 1
ATOM 891 O O . GLN A 1 119 ? 22.270 -0.169 -38.011 1.00 87.00 119 GLN A O 1
ATOM 896 N N . ALA A 1 120 ? 21.291 1.590 -39.016 1.00 87.38 120 ALA A N 1
ATOM 897 C CA . ALA A 1 120 ? 20.294 0.805 -39.734 1.00 87.38 120 ALA A CA 1
ATOM 898 C C . ALA A 1 120 ? 20.952 -0.074 -40.811 1.00 87.38 120 ALA A C 1
ATOM 900 O O . ALA A 1 120 ? 21.894 0.346 -41.486 1.00 87.38 120 ALA A O 1
ATOM 901 N N . ARG A 1 121 ? 20.436 -1.295 -40.986 1.00 90.81 121 ARG A N 1
ATOM 902 C CA . ARG A 1 121 ? 20.861 -2.238 -42.029 1.00 90.81 121 ARG A CA 1
ATOM 903 C C . ARG A 1 121 ? 19.660 -2.641 -42.873 1.00 90.81 121 ARG A C 1
ATOM 905 O O . ARG A 1 121 ? 18.554 -2.756 -42.355 1.00 90.81 121 ARG A O 1
ATOM 912 N N . GLY A 1 122 ? 19.892 -2.875 -44.157 1.00 89.88 122 GLY A N 1
ATOM 913 C CA . GLY A 1 122 ? 18.866 -3.279 -45.110 1.00 89.88 122 GLY A CA 1
ATOM 914 C C . GLY A 1 122 ? 19.489 -3.795 -46.400 1.00 89.88 122 GLY A C 1
ATOM 915 O O . GLY A 1 122 ? 20.706 -3.962 -46.481 1.00 89.88 122 GLY A O 1
ATOM 916 N N . TYR A 1 123 ? 18.646 -4.034 -47.399 1.00 90.38 123 TYR A N 1
ATOM 917 C CA . TYR A 1 123 ? 19.058 -4.536 -48.705 1.00 90.38 123 TYR A CA 1
ATOM 918 C C . TYR A 1 123 ? 18.841 -3.471 -49.778 1.00 90.38 123 TYR A C 1
ATOM 920 O O . TYR A 1 123 ? 17.851 -2.740 -49.744 1.00 90.38 123 TYR A O 1
ATOM 928 N N . LEU A 1 124 ? 19.765 -3.407 -50.733 1.00 88.12 124 LEU A N 1
ATOM 929 C CA . LEU A 1 124 ? 19.637 -2.612 -51.949 1.00 88.12 124 LEU A CA 1
ATOM 930 C C . LEU A 1 124 ? 19.449 -3.566 -53.126 1.00 88.12 124 LEU A C 1
ATOM 932 O O . LEU A 1 124 ? 20.192 -4.537 -53.260 1.00 88.12 124 LEU A O 1
ATOM 936 N N . LEU A 1 125 ? 18.456 -3.287 -53.968 1.00 90.25 125 LEU A N 1
ATOM 937 C CA . LEU A 1 125 ? 18.262 -3.989 -55.229 1.00 90.25 125 LEU A CA 1
ATOM 938 C C . LEU A 1 125 ? 18.988 -3.218 -56.330 1.00 90.25 125 LEU A C 1
ATOM 940 O O . LEU A 1 125 ? 18.676 -2.054 -56.577 1.00 90.25 125 LEU A O 1
ATOM 944 N N . PHE A 1 126 ? 19.924 -3.879 -57.001 1.00 89.94 126 PHE A N 1
ATOM 945 C CA . PHE A 1 126 ? 20.575 -3.344 -58.189 1.00 89.94 126 PHE A CA 1
ATOM 946 C C . PHE A 1 126 ? 19.992 -4.015 -59.429 1.00 89.94 126 PHE A C 1
ATOM 948 O O . PHE A 1 126 ? 19.923 -5.240 -59.501 1.00 89.94 126 PHE A O 1
ATOM 955 N N . VAL A 1 127 ? 19.586 -3.203 -60.402 1.00 90.50 127 VAL A N 1
ATOM 956 C CA . VAL A 1 127 ? 19.107 -3.662 -61.708 1.00 90.50 127 VAL A CA 1
ATOM 957 C C . VAL A 1 127 ? 20.079 -3.139 -62.755 1.00 90.50 127 VAL A C 1
ATOM 959 O O . VAL A 1 127 ? 20.313 -1.934 -62.833 1.00 90.50 127 VAL A O 1
ATOM 962 N N . ASN A 1 128 ? 20.666 -4.045 -63.530 1.00 90.56 128 ASN A N 1
ATOM 963 C CA . ASN A 1 128 ? 21.546 -3.708 -64.641 1.00 90.56 128 ASN A CA 1
ATOM 964 C C . ASN A 1 128 ? 20.759 -3.851 -65.943 1.00 90.56 128 ASN A C 1
ATOM 966 O O . ASN A 1 128 ? 20.316 -4.950 -66.253 1.00 90.56 128 ASN A O 1
ATOM 970 N N . SER A 1 129 ? 20.588 -2.752 -66.679 1.00 89.06 129 SER A N 1
ATOM 971 C CA . SER A 1 129 ? 19.908 -2.727 -67.981 1.00 89.06 129 SER A CA 1
ATOM 972 C C . SER A 1 129 ? 20.867 -2.765 -69.178 1.00 89.06 129 SER A C 1
ATOM 974 O O . SER A 1 129 ? 20.462 -2.485 -70.304 1.00 89.06 129 SER A O 1
ATOM 976 N N . GLY A 1 130 ? 22.158 -3.006 -68.939 1.00 87.69 130 GLY A N 1
ATOM 977 C CA . GLY A 1 130 ? 23.190 -3.091 -69.969 1.00 87.69 130 GLY A CA 1
ATOM 978 C C . GLY A 1 130 ? 23.436 -4.518 -70.461 1.00 87.69 130 GLY A C 1
ATOM 979 O O . GLY A 1 130 ? 23.016 -5.496 -69.843 1.00 87.69 130 GLY A O 1
ATOM 980 N N . GLU A 1 131 ? 24.181 -4.628 -71.563 1.00 87.25 131 GLU A N 1
ATOM 981 C CA . GLU A 1 131 ? 24.569 -5.908 -72.180 1.00 87.25 131 GLU A CA 1
ATOM 982 C C . GLU A 1 131 ? 25.833 -6.536 -71.555 1.00 87.25 131 GLU A C 1
ATOM 984 O O . GLU A 1 131 ? 26.177 -7.675 -71.864 1.00 87.25 131 GLU A O 1
ATOM 989 N N . SER A 1 132 ? 26.513 -5.835 -70.638 1.00 90.50 132 SER A N 1
ATOM 990 C CA . SER A 1 132 ? 27.674 -6.337 -69.885 1.00 90.50 132 SER A CA 1
ATOM 991 C C . SER A 1 132 ? 27.426 -6.353 -68.367 1.00 90.50 132 SER A C 1
ATOM 993 O O . SER A 1 132 ? 26.648 -5.528 -67.880 1.00 90.50 132 SER A O 1
ATOM 995 N N . PRO A 1 133 ? 28.092 -7.235 -67.590 1.00 91.00 133 PRO A N 1
ATOM 996 C CA . PRO A 1 133 ? 28.015 -7.214 -66.129 1.00 91.00 133 PRO A CA 1
ATOM 997 C C . PRO A 1 133 ? 28.432 -5.859 -65.540 1.00 91.00 133 PRO A C 1
ATOM 999 O O . PRO A 1 133 ? 29.360 -5.215 -66.034 1.00 91.00 133 PRO A O 1
ATOM 1002 N N . ALA A 1 134 ? 27.762 -5.439 -64.468 1.00 92.25 134 ALA A N 1
ATOM 1003 C CA . ALA A 1 134 ? 28.067 -4.223 -63.722 1.00 92.25 134 ALA A CA 1
ATOM 1004 C C . ALA A 1 134 ? 28.590 -4.580 -62.328 1.00 92.25 134 ALA A C 1
ATOM 1006 O O . ALA A 1 134 ? 27.990 -5.382 -61.618 1.00 92.25 134 ALA A O 1
ATOM 1007 N N . PHE A 1 135 ? 29.696 -3.966 -61.912 1.00 93.38 135 PHE A N 1
ATOM 1008 C CA . PHE A 1 135 ? 30.299 -4.222 -60.607 1.00 93.38 135 PHE A CA 1
ATOM 1009 C C . PHE A 1 135 ? 30.015 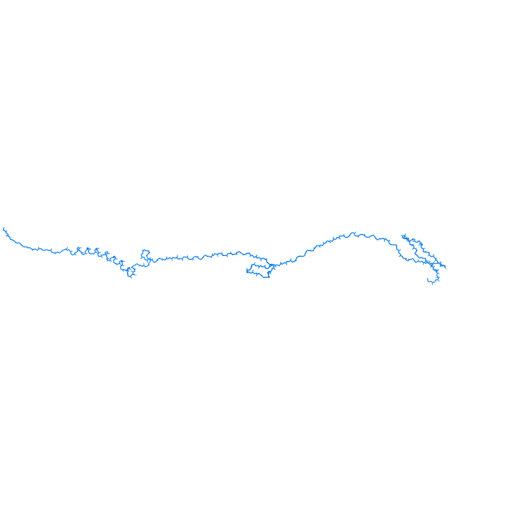-3.076 -59.635 1.00 93.38 135 PHE A C 1
ATOM 1011 O O . PHE A 1 135 ? 30.366 -1.925 -59.904 1.00 93.38 135 PHE A O 1
ATOM 1018 N N . VAL A 1 136 ? 29.412 -3.395 -58.490 1.00 92.06 136 VAL A N 1
ATOM 1019 C CA . VAL A 1 136 ? 29.168 -2.450 -57.396 1.00 92.06 136 VAL A CA 1
ATOM 1020 C C . VAL A 1 136 ? 30.082 -2.819 -56.228 1.00 92.06 136 VAL A C 1
ATOM 1022 O O . VAL A 1 136 ? 29.865 -3.854 -55.596 1.00 92.06 136 VAL A O 1
ATOM 1025 N N . PRO A 1 137 ? 31.108 -2.013 -55.911 1.00 93.94 137 PRO A N 1
ATOM 1026 C CA . PRO A 1 137 ? 32.002 -2.312 -54.801 1.00 93.94 137 PRO A CA 1
ATOM 1027 C C . PRO A 1 137 ? 31.356 -2.024 -53.437 1.00 93.94 137 PRO A C 1
ATOM 1029 O O . PRO A 1 137 ? 30.456 -1.187 -53.300 1.00 93.94 137 PRO A O 1
ATOM 1032 N N . ALA A 1 138 ? 31.862 -2.696 -52.403 1.00 93.81 138 ALA A N 1
ATOM 1033 C CA . ALA A 1 138 ? 31.622 -2.317 -51.017 1.00 93.81 138 ALA A CA 1
ATOM 1034 C C . ALA A 1 138 ? 32.188 -0.916 -50.731 1.00 93.81 138 ALA A C 1
ATOM 1036 O O . ALA A 1 138 ? 33.206 -0.509 -51.292 1.00 93.81 138 ALA A O 1
ATOM 1037 N N . GLY A 1 139 ? 31.553 -0.196 -49.813 1.00 92.94 139 GLY A N 1
ATOM 1038 C CA . GLY A 1 139 ? 32.010 1.097 -49.320 1.00 92.94 139 GLY A CA 1
ATOM 1039 C C . GLY A 1 139 ? 31.456 2.306 -50.073 1.00 92.94 139 GLY A C 1
ATOM 1040 O O . GLY A 1 139 ? 31.744 3.429 -49.663 1.00 92.94 139 GLY A O 1
ATOM 1041 N N . ILE A 1 140 ? 30.645 2.106 -51.116 1.00 92.50 140 ILE A N 1
ATOM 1042 C CA . ILE A 1 140 ? 30.012 3.194 -51.873 1.00 92.50 140 ILE A CA 1
ATOM 1043 C C . ILE A 1 140 ? 28.799 3.722 -51.116 1.00 92.50 140 ILE A C 1
ATOM 1045 O O . ILE A 1 140 ? 27.984 2.945 -50.620 1.00 92.50 140 ILE A O 1
ATOM 1049 N N . THR A 1 141 ? 28.666 5.047 -51.068 1.00 92.94 141 THR A N 1
ATOM 1050 C CA . THR A 1 141 ? 27.556 5.732 -50.402 1.00 92.94 141 THR A CA 1
ATOM 1051 C C . THR A 1 141 ? 26.551 6.256 -51.419 1.00 92.94 141 THR A C 1
ATOM 1053 O O . THR A 1 141 ? 26.900 7.039 -52.301 1.00 92.94 141 THR A O 1
ATOM 1056 N N . PHE A 1 142 ? 25.290 5.872 -51.248 1.00 88.50 142 PHE A N 1
ATOM 1057 C CA . PHE A 1 142 ? 24.136 6.403 -51.965 1.00 88.50 142 PHE A CA 1
ATOM 1058 C C . PHE A 1 142 ? 23.328 7.296 -51.031 1.00 88.50 142 PHE A C 1
ATOM 1060 O O . PHE A 1 142 ? 23.044 6.917 -49.897 1.00 88.50 142 PHE A O 1
ATOM 1067 N N . THR A 1 143 ? 22.914 8.465 -51.503 1.00 91.12 143 THR A N 1
ATOM 1068 C CA . THR A 1 143 ? 22.030 9.345 -50.736 1.00 91.12 143 THR A CA 1
ATOM 1069 C C . THR A 1 143 ? 20.603 9.146 -51.220 1.00 91.12 143 THR A C 1
ATOM 1071 O O . THR A 1 143 ? 20.306 9.349 -52.395 1.00 91.12 143 THR A O 1
ATOM 1074 N N . THR A 1 144 ? 19.716 8.728 -50.320 1.00 85.31 144 THR A N 1
ATOM 1075 C CA . THR A 1 144 ? 18.282 8.613 -50.627 1.00 85.31 144 THR A CA 1
ATOM 1076 C C . THR A 1 144 ? 17.665 9.994 -50.864 1.00 85.31 144 THR A C 1
ATOM 1078 O O . THR A 1 144 ? 18.205 11.010 -50.430 1.00 85.31 144 THR A O 1
ATOM 1081 N N . THR A 1 145 ? 16.486 10.055 -51.486 1.00 87.94 145 THR A N 1
ATOM 1082 C CA . THR A 1 145 ? 15.744 11.316 -51.691 1.00 87.94 145 THR A CA 1
ATOM 1083 C C . THR A 1 145 ? 15.445 12.056 -50.381 1.00 87.94 145 THR A C 1
ATOM 1085 O O . THR A 1 145 ? 15.311 13.274 -50.377 1.00 87.94 145 THR A O 1
ATOM 1088 N N . LEU A 1 146 ? 15.387 11.333 -49.259 1.00 89.00 146 LEU A N 1
ATOM 1089 C CA . LEU A 1 146 ? 15.202 11.891 -47.916 1.00 89.00 146 LEU A CA 1
ATOM 1090 C C . LEU A 1 146 ? 16.516 12.377 -47.273 1.00 89.00 146 LEU A C 1
ATOM 1092 O O . LEU A 1 146 ? 16.528 12.725 -46.097 1.00 89.00 146 LEU A O 1
ATOM 1096 N N . GLY A 1 147 ? 17.632 12.373 -48.009 1.00 87.94 147 GLY A N 1
ATOM 1097 C CA . GLY A 1 147 ? 18.941 12.813 -47.521 1.00 87.94 147 GLY A CA 1
ATOM 1098 C C . GLY A 1 147 ? 19.668 11.799 -46.634 1.00 87.94 147 GLY A C 1
ATOM 1099 O O . GLY A 1 147 ? 20.719 12.121 -46.086 1.00 87.94 147 GLY A O 1
ATOM 1100 N N . VAL A 1 148 ? 19.146 10.576 -46.483 1.00 89.00 148 VAL A N 1
ATOM 1101 C CA . VAL A 1 148 ? 19.783 9.529 -45.667 1.00 89.00 148 VAL A CA 1
ATOM 1102 C C . VAL A 1 148 ? 20.905 8.860 -46.470 1.00 89.00 148 VAL A C 1
ATOM 1104 O O . VAL A 1 148 ? 20.603 8.310 -47.537 1.00 89.00 148 VAL A O 1
ATOM 1107 N N . PRO A 1 149 ? 22.165 8.873 -45.988 1.00 91.06 149 PRO A N 1
ATOM 1108 C CA . PRO A 1 149 ? 23.267 8.166 -46.628 1.00 91.06 149 PRO A CA 1
ATOM 1109 C C . PRO A 1 149 ? 23.199 6.662 -46.328 1.00 91.06 149 PRO A C 1
ATOM 1111 O O . PRO A 1 149 ? 23.060 6.246 -45.177 1.00 91.06 149 PRO A O 1
ATOM 1114 N N . VAL A 1 150 ? 23.336 5.841 -47.364 1.00 91.50 150 VAL A N 1
ATOM 1115 C CA . VAL A 1 150 ? 23.357 4.376 -47.294 1.00 91.50 150 VAL A CA 1
ATOM 1116 C C . VAL A 1 150 ? 24.659 3.884 -47.904 1.00 91.50 150 VAL A C 1
ATOM 1118 O O . VAL A 1 150 ? 24.941 4.180 -49.060 1.00 91.50 150 VAL A O 1
ATOM 1121 N N . GLN A 1 151 ? 25.442 3.122 -47.145 1.00 94.25 151 GLN A N 1
ATOM 1122 C CA . GLN A 1 151 ? 26.713 2.571 -47.609 1.00 94.25 151 GLN A CA 1
ATOM 1123 C C . GLN A 1 151 ? 26.571 1.087 -47.959 1.00 94.25 151 GLN A C 1
ATOM 1125 O O . GLN A 1 151 ? 26.001 0.321 -47.178 1.00 94.25 151 GLN A O 1
ATOM 1130 N N . THR A 1 152 ? 27.112 0.657 -49.099 1.00 93.31 152 THR A N 1
ATOM 1131 C CA . THR A 1 152 ? 27.197 -0.770 -49.435 1.00 93.31 152 THR A CA 1
ATOM 1132 C C . THR A 1 152 ? 28.193 -1.463 -48.510 1.00 93.31 152 THR A C 1
ATOM 1134 O O . THR A 1 152 ? 29.336 -1.042 -48.364 1.00 93.31 152 THR A O 1
ATOM 1137 N N . THR A 1 153 ? 27.774 -2.547 -47.865 1.00 93.06 153 THR A N 1
ATOM 1138 C CA . THR A 1 153 ? 28.635 -3.325 -46.957 1.00 93.06 153 THR A CA 1
ATOM 1139 C C . THR A 1 153 ? 29.357 -4.469 -47.663 1.00 93.06 153 THR A C 1
ATOM 1141 O O . THR A 1 153 ? 30.306 -5.024 -47.115 1.00 93.06 153 THR A O 1
ATOM 1144 N N . GLN A 1 154 ? 28.914 -4.833 -48.868 1.00 92.19 154 GLN A N 1
ATOM 1145 C CA . GLN A 1 154 ? 29.440 -5.940 -49.660 1.00 92.19 154 GLN A CA 1
ATOM 1146 C C . GLN A 1 154 ? 29.527 -5.540 -51.133 1.00 92.19 154 GLN A C 1
ATOM 1148 O O . GLN A 1 154 ? 28.729 -4.730 -51.606 1.00 92.19 154 GLN A O 1
ATOM 1153 N N . SER A 1 155 ? 30.501 -6.115 -51.837 1.00 93.50 155 SER A N 1
ATOM 1154 C CA . SER A 1 155 ? 30.622 -5.975 -53.287 1.00 93.50 155 SER A CA 1
ATOM 1155 C C . SER A 1 155 ? 29.687 -6.962 -53.983 1.00 93.50 155 SER A C 1
ATOM 1157 O O . SER A 1 155 ? 29.563 -8.103 -53.535 1.00 93.50 155 SER A O 1
ATOM 1159 N N . VAL A 1 156 ? 29.062 -6.546 -55.082 1.00 93.06 156 VAL A N 1
ATOM 1160 C CA . VAL A 1 156 ? 28.164 -7.383 -55.885 1.00 93.06 156 VAL A CA 1
ATOM 1161 C C . VAL A 1 156 ? 28.431 -7.183 -57.375 1.00 93.06 156 VAL A C 1
ATOM 1163 O O . VAL A 1 156 ? 28.620 -6.061 -57.842 1.00 93.06 156 VAL A O 1
ATOM 1166 N N . GLU A 1 157 ? 28.445 -8.284 -58.121 1.00 93.56 157 GLU A N 1
ATOM 1167 C CA . GLU A 1 157 ? 28.418 -8.278 -59.581 1.00 93.56 157 GLU A CA 1
ATOM 1168 C C . GLU A 1 157 ? 26.975 -8.490 -60.042 1.00 93.56 157 GLU A C 1
ATOM 1170 O O . GLU A 1 157 ? 26.329 -9.475 -59.681 1.00 93.56 157 GLU A O 1
ATOM 1175 N N . VAL A 1 158 ? 26.453 -7.536 -60.805 1.00 92.50 158 VAL A N 1
ATOM 1176 C CA . VAL A 1 158 ? 25.095 -7.546 -61.340 1.00 92.50 158 VAL A CA 1
ATOM 1177 C C . VAL A 1 158 ? 25.176 -7.984 -62.804 1.00 92.50 158 VAL A C 1
ATOM 1179 O O . VAL A 1 158 ? 25.707 -7.233 -63.629 1.00 92.50 158 VAL A O 1
ATOM 1182 N N . PRO A 1 159 ? 24.684 -9.184 -63.155 1.00 92.12 159 PRO A N 1
ATOM 1183 C CA . PRO A 1 159 ? 24.766 -9.694 -64.520 1.00 92.12 159 PRO A CA 1
ATOM 1184 C C . PRO A 1 159 ? 24.012 -8.794 -65.516 1.00 92.12 159 PRO A C 1
ATOM 1186 O O . PRO A 1 159 ? 23.159 -8.005 -65.100 1.00 92.12 159 PRO A O 1
ATOM 1189 N N . PRO A 1 160 ? 24.333 -8.870 -66.820 1.00 90.06 160 PRO A N 1
ATOM 1190 C CA . PRO A 1 160 ? 23.647 -8.092 -67.846 1.00 90.06 160 PRO A CA 1
ATOM 1191 C C . PRO A 1 160 ? 22.173 -8.472 -67.950 1.00 90.06 160 PRO A C 1
ATOM 1193 O O . PRO A 1 160 ? 21.787 -9.604 -67.635 1.00 90.06 160 PRO A O 1
ATOM 1196 N N . GLN A 1 161 ? 21.357 -7.543 -68.446 1.00 82.06 161 GLN A N 1
ATOM 1197 C CA . GLN A 1 161 ? 19.960 -7.832 -68.735 1.00 82.06 161 GLN A CA 1
ATOM 1198 C C . GLN A 1 161 ? 19.900 -8.841 -69.884 1.00 82.06 161 GLN A C 1
ATOM 1200 O O . GLN A 1 161 ? 20.213 -8.525 -71.031 1.00 82.06 161 GLN A O 1
ATOM 1205 N N . GLN A 1 162 ? 19.510 -10.078 -69.585 1.00 71.75 162 GLN A N 1
ATOM 1206 C CA . GLN A 1 162 ? 19.197 -11.041 -70.631 1.00 71.75 162 GLN A CA 1
ATOM 1207 C C . GLN A 1 162 ? 17.871 -10.605 -71.258 1.00 71.75 162 GLN A C 1
ATOM 1209 O O . GLN A 1 162 ? 16.839 -10.613 -70.592 1.00 71.75 162 GLN A O 1
ATOM 1214 N N . ASN A 1 163 ? 17.905 -10.163 -72.517 1.00 59.69 163 ASN A N 1
ATOM 1215 C CA . ASN A 1 163 ? 16.711 -9.821 -73.288 1.00 59.69 163 ASN A CA 1
ATOM 1216 C C . ASN A 1 163 ? 15.696 -10.984 -73.241 1.00 59.69 163 ASN A C 1
ATOM 1218 O O . ASN A 1 163 ? 15.874 -11.962 -73.966 1.00 59.69 163 ASN A O 1
ATOM 1222 N N . GLY A 1 164 ? 14.636 -10.879 -72.423 1.00 59.97 164 GLY A N 1
ATOM 1223 C CA . GLY A 1 164 ? 13.463 -11.756 -72.540 1.00 59.97 164 GLY A CA 1
ATOM 1224 C C . GLY A 1 164 ? 12.840 -12.385 -71.285 1.00 59.97 164 GLY A C 1
ATOM 1225 O O . GLY A 1 164 ? 12.250 -13.453 -71.440 1.00 59.97 164 GLY A O 1
ATOM 1226 N N . GLN A 1 165 ? 12.886 -11.762 -70.101 1.00 41.78 165 GLN A N 1
ATOM 1227 C CA . GLN A 1 165 ? 11.873 -11.967 -69.044 1.00 41.78 165 GLN A CA 1
ATOM 1228 C C . GLN A 1 165 ? 11.498 -10.645 -68.377 1.00 41.78 165 GLN A C 1
ATOM 1230 O O . GLN A 1 165 ? 12.421 -9.841 -68.119 1.00 41.78 165 GLN A O 1
#

Secondary structure (DSSP, 8-state):
--------------HHHHHHHHHHHHHHHHHHHHHHHHHHTT--SS-TT-TTS-----------------------EEESS-SS-BTTTTEEE------------------------------------SSS-EEE-TT-EEE-TTS-EEE--S-EEE----TT-

Radius of gyration: 83.28 Å; chains: 1; bounding box: 123×33×244 Å

Sequence (165 aa):
MRTTEPIHGWRGKHRHFTLSIMAVVLVPIVLLALLLAPRLIGISLFPVGVPLLGADPTATVTITPQAKHLSDTYILTASSQVSKPDMTTREFPTRLVPGSLTDSRTVPTSGSAFVSGVQARGYLLFVNSGESPAFVPAGITFTTTLGVPVQTTQSVEVPPQQNGQ

pLDDT: mean 78.0, std 13.24, range [38.84, 94.25]

Foldseek 3Di:
DDDDYDDDDDDDDDPVVVVVVCCVVVVVVVVVCVCVVCVVVVHDPDDADDVPPDHDDDDDDDDDDDDDDDDDDDDAAEDCVDPDQDPVVNYHHDDDDDDDDDDDDDDDDPDDDDDDDDDDDDDDDDDAAAQAKDKDAFQDWDQDPVRDIDTHHHIDIHGYDDPDD